Protein AF-A0A5N6BS41-F1 (afdb_monomer)

Sequence (63 aa):
MELVTHRLAAEFLTVPLSSVARCVADAWACGEHLGLDVTPEIVERVARERLLGMVNSAPPSRR

Structure (mmCIF, N/CA/C/O backbone):
data_AF-A0A5N6BS41-F1
#
_entry.id   AF-A0A5N6BS41-F1
#
loop_
_atom_site.group_PDB
_atom_site.id
_atom_site.type_symbol
_atom_site.label_atom_id
_atom_site.label_alt_id
_atom_site.label_comp_id
_atom_site.label_asym_id
_atom_site.label_entity_id
_atom_site.label_seq_id
_atom_site.pdbx_PDB_ins_code
_atom_site.Cartn_x
_atom_site.Cartn_y
_atom_site.Cartn_z
_atom_site.occupancy
_atom_site.B_iso_or_equiv
_atom_site.auth_seq_id
_atom_site.auth_comp_id
_atom_site.auth_asym_id
_atom_site.auth_atom_id
_atom_site.pdbx_PDB_model_num
ATOM 1 N N . MET A 1 1 ? -9.576 -0.300 0.882 1.00 87.94 1 MET A N 1
ATOM 2 C CA . MET A 1 1 ? -8.221 -0.530 0.321 1.00 87.94 1 MET A CA 1
ATOM 3 C C . MET A 1 1 ? -8.053 -0.078 -1.125 1.00 87.94 1 MET A C 1
ATOM 5 O O . MET A 1 1 ? -6.952 0.310 -1.499 1.00 87.94 1 MET A O 1
ATOM 9 N N . GLU A 1 2 ? -9.114 -0.073 -1.933 1.00 92.12 2 GLU A N 1
ATOM 10 C CA . GLU A 1 2 ? -9.057 0.312 -3.352 1.00 92.12 2 GLU A CA 1
ATOM 11 C C . GLU A 1 2 ? -8.570 1.755 -3.584 1.00 92.12 2 GLU A C 1
ATOM 13 O O . GLU A 1 2 ? -7.637 1.964 -4.352 1.00 92.12 2 GLU A O 1
ATOM 18 N N . LEU A 1 3 ? -9.081 2.740 -2.832 1.00 95.31 3 LEU A N 1
ATOM 19 C CA . LEU A 1 3 ? -8.619 4.137 -2.924 1.00 95.31 3 LEU A CA 1
ATOM 20 C C . LEU A 1 3 ? -7.123 4.303 -2.607 1.00 95.31 3 LEU A C 1
ATOM 22 O O . LEU A 1 3 ? -6.414 5.000 -3.329 1.00 95.31 3 LEU A O 1
ATOM 26 N N . VAL A 1 4 ? -6.632 3.639 -1.555 1.00 96.31 4 VAL A N 1
ATOM 27 C CA . VAL A 1 4 ? -5.202 3.636 -1.189 1.00 96.31 4 VAL A CA 1
ATOM 28 C C . VAL A 1 4 ? -4.368 3.020 -2.314 1.00 96.31 4 VAL A C 1
ATOM 30 O O . VAL A 1 4 ? -3.344 3.572 -2.706 1.00 96.31 4 VAL A O 1
ATOM 33 N N . THR A 1 5 ? -4.849 1.914 -2.886 1.00 97.88 5 THR A N 1
ATOM 34 C CA . THR A 1 5 ? -4.185 1.230 -4.002 1.00 97.88 5 THR A CA 1
ATOM 35 C C . THR A 1 5 ? -4.089 2.135 -5.227 1.00 97.88 5 THR A C 1
ATOM 37 O O . THR A 1 5 ? -3.011 2.257 -5.798 1.00 97.88 5 THR A O 1
ATOM 40 N N . HIS A 1 6 ? -5.171 2.824 -5.603 1.00 97.56 6 HIS A N 1
ATOM 41 C CA . HIS A 1 6 ? -5.163 3.753 -6.736 1.00 97.56 6 HIS A CA 1
ATOM 42 C C . HIS A 1 6 ? -4.227 4.944 -6.525 1.00 97.56 6 HIS A C 1
ATOM 44 O O . HIS A 1 6 ? -3.492 5.303 -7.443 1.00 97.56 6 HIS A O 1
ATOM 50 N N . ARG A 1 7 ? -4.218 5.539 -5.324 1.00 97.69 7 ARG A N 1
ATOM 51 C CA . ARG A 1 7 ? -3.320 6.660 -5.001 1.00 97.69 7 ARG A CA 1
ATOM 52 C C . ARG A 1 7 ? -1.855 6.250 -5.111 1.00 97.69 7 ARG A C 1
ATOM 54 O O . ARG A 1 7 ? -1.083 6.942 -5.764 1.00 97.69 7 ARG A O 1
ATOM 61 N N . LEU A 1 8 ? -1.492 5.106 -4.534 1.00 97.88 8 LEU A N 1
ATOM 62 C CA . LEU A 1 8 ? -0.125 4.591 -4.613 1.00 97.88 8 LEU A CA 1
ATOM 63 C C . LEU A 1 8 ? 0.241 4.157 -6.036 1.00 97.88 8 LEU A C 1
ATOM 65 O O . LEU A 1 8 ? 1.353 4.412 -6.479 1.00 97.88 8 LEU A O 1
ATOM 69 N N . ALA A 1 9 ? -0.682 3.562 -6.792 1.00 97.69 9 ALA A N 1
ATOM 70 C CA . ALA A 1 9 ? -0.425 3.190 -8.182 1.00 97.69 9 ALA A CA 1
ATOM 71 C C . ALA A 1 9 ? -0.169 4.412 -9.077 1.00 97.69 9 ALA A C 1
ATOM 73 O O . ALA A 1 9 ? 0.658 4.340 -9.981 1.00 97.69 9 ALA A O 1
ATOM 74 N N . ALA A 1 10 ? -0.841 5.537 -8.813 1.00 97.81 10 ALA A N 1
ATOM 75 C CA . ALA A 1 10 ? -0.598 6.794 -9.519 1.00 97.81 10 ALA A CA 1
ATOM 76 C C . ALA A 1 10 ? 0.768 7.422 -9.178 1.00 97.81 10 ALA A C 1
ATOM 78 O O . ALA A 1 10 ? 1.331 8.145 -9.995 1.00 97.81 10 ALA A O 1
ATOM 79 N N . GLU A 1 11 ? 1.305 7.148 -7.990 1.00 97.44 11 GLU A N 1
ATOM 80 C CA . GLU A 1 11 ? 2.604 7.652 -7.534 1.00 97.44 11 GLU A CA 1
ATOM 81 C C . GLU A 1 11 ? 3.774 6.768 -7.984 1.00 97.44 11 GLU A C 1
ATOM 83 O O . GLU A 1 11 ? 4.815 7.268 -8.408 1.00 97.44 11 GLU A O 1
ATOM 88 N N . PHE A 1 12 ? 3.593 5.449 -7.950 1.00 97.06 12 PHE A N 1
ATOM 89 C CA . PHE A 1 12 ? 4.614 4.456 -8.278 1.00 97.06 12 PHE A CA 1
ATOM 90 C C . PHE A 1 12 ? 4.387 3.863 -9.673 1.00 97.06 12 PHE A C 1
ATOM 92 O O . PHE A 1 12 ? 4.234 2.654 -9.829 1.00 97.06 12 PHE A O 1
ATOM 99 N N . LEU A 1 13 ? 4.395 4.711 -10.707 1.00 96.00 13 LEU A N 1
ATOM 100 C CA . LEU A 1 13 ? 4.070 4.326 -12.095 1.00 96.00 13 LEU A CA 1
ATOM 101 C C . LEU A 1 13 ? 4.977 3.232 -12.689 1.00 96.00 13 LEU A C 1
ATOM 103 O O . LEU A 1 13 ? 4.603 2.567 -13.652 1.00 96.00 13 LEU A O 1
ATOM 107 N N . THR A 1 14 ? 6.178 3.051 -12.141 1.00 94.06 14 THR A N 1
ATOM 108 C CA . THR A 1 14 ? 7.133 2.014 -12.564 1.00 94.06 14 THR A CA 1
ATOM 109 C C . THR A 1 14 ? 6.893 0.663 -11.887 1.00 94.06 14 THR A C 1
ATOM 111 O O . THR A 1 14 ? 7.499 -0.333 -12.283 1.00 94.06 14 THR A O 1
ATOM 114 N N . VAL A 1 15 ? 6.013 0.607 -10.882 1.00 95.19 15 VAL A N 1
ATOM 115 C CA . VAL A 1 15 ? 5.660 -0.613 -10.156 1.00 95.19 15 VAL A CA 1
ATOM 116 C C . VAL A 1 15 ? 4.342 -1.166 -10.713 1.00 95.19 15 VAL A C 1
ATOM 118 O O . VAL A 1 15 ? 3.361 -0.430 -10.812 1.00 95.19 15 VAL A O 1
ATOM 121 N N . PRO A 1 16 ? 4.260 -2.467 -11.055 1.00 95.75 16 PRO A N 1
ATOM 122 C CA . PRO A 1 16 ? 3.012 -3.066 -11.520 1.00 95.75 16 PRO A CA 1
ATOM 123 C C . PRO A 1 16 ? 1.870 -2.890 -10.510 1.00 95.75 16 PRO A C 1
ATOM 125 O O . PRO A 1 16 ? 2.059 -3.106 -9.311 1.00 95.75 16 PRO A O 1
ATOM 128 N N . LEU A 1 17 ? 0.658 -2.591 -10.995 1.00 96.44 17 LEU A N 1
ATOM 129 C CA . LEU A 1 17 ? -0.532 -2.403 -10.150 1.00 96.44 17 LEU A CA 1
ATOM 130 C C . LEU A 1 17 ? -0.792 -3.595 -9.215 1.00 96.44 17 LEU A C 1
ATOM 132 O O . LEU A 1 17 ? -1.163 -3.407 -8.060 1.00 96.44 17 LEU A O 1
ATOM 136 N N . SER A 1 18 ? -0.562 -4.822 -9.687 1.00 96.69 18 SER A N 1
ATOM 137 C CA . SER A 1 18 ? -0.694 -6.035 -8.873 1.00 96.69 18 SER A CA 1
ATOM 138 C C . SER A 1 18 ? 0.284 -6.065 -7.694 1.00 96.69 18 SER A C 1
ATOM 140 O O . SER A 1 18 ? -0.090 -6.490 -6.601 1.00 96.69 18 SER A O 1
ATOM 142 N N . SER A 1 19 ? 1.510 -5.571 -7.881 1.00 96.69 19 SER A N 1
ATOM 143 C CA . SER A 1 19 ? 2.508 -5.440 -6.814 1.00 96.69 19 SER A CA 1
ATOM 144 C C . SER A 1 19 ? 2.121 -4.355 -5.810 1.00 96.69 19 SER A C 1
ATOM 146 O O . SER A 1 19 ? 2.278 -4.564 -4.609 1.00 96.69 1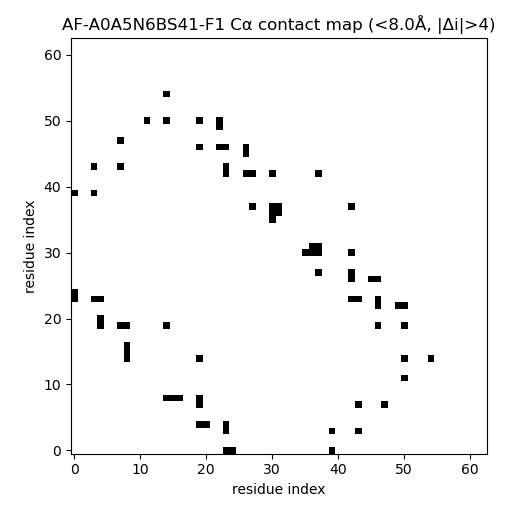9 SER A O 1
ATOM 148 N N . VAL A 1 20 ? 1.557 -3.233 -6.274 1.00 98.00 20 VAL A N 1
ATOM 149 C CA . VAL A 1 20 ? 1.013 -2.184 -5.392 1.00 98.00 20 VAL A CA 1
ATOM 150 C C . VAL A 1 20 ? -0.147 -2.732 -4.557 1.00 98.00 20 VAL A C 1
ATOM 152 O O . VAL A 1 20 ? -0.126 -2.617 -3.334 1.00 98.00 20 VAL A O 1
ATOM 155 N N . ALA A 1 21 ? -1.120 -3.394 -5.191 1.00 97.81 21 ALA A N 1
ATOM 156 C CA . ALA A 1 21 ? -2.268 -3.994 -4.509 1.00 97.81 21 ALA A CA 1
ATOM 157 C C . ALA A 1 21 ? -1.836 -5.030 -3.462 1.00 97.81 21 ALA A C 1
ATOM 159 O O . ALA A 1 21 ? -2.333 -5.021 -2.335 1.00 97.81 21 ALA A O 1
ATOM 160 N N . ARG A 1 22 ? -0.858 -5.880 -3.803 1.00 97.56 22 ARG A N 1
ATOM 161 C CA . ARG A 1 22 ? -0.272 -6.837 -2.860 1.00 97.56 22 ARG A CA 1
ATOM 162 C C . ARG A 1 22 ? 0.419 -6.141 -1.692 1.00 97.56 22 ARG A C 1
ATOM 164 O O . ARG A 1 22 ? 0.191 -6.523 -0.555 1.00 97.56 22 ARG A O 1
ATOM 171 N N . CYS A 1 23 ? 1.211 -5.101 -1.946 1.00 97.81 23 CYS A N 1
ATOM 172 C CA . CYS A 1 23 ? 1.899 -4.363 -0.886 1.00 97.81 23 CYS A CA 1
ATOM 173 C C . CYS A 1 23 ? 0.914 -3.734 0.114 1.00 97.81 23 CYS A C 1
ATOM 175 O O . CYS A 1 23 ? 1.135 -3.788 1.324 1.00 97.81 23 CYS A O 1
ATOM 177 N N . VAL A 1 24 ? -0.197 -3.191 -0.393 1.00 98.19 24 VAL A N 1
ATOM 178 C CA . VAL A 1 24 ? -1.291 -2.635 0.412 1.00 98.19 24 VAL A CA 1
ATOM 179 C C . VAL A 1 24 ? -1.988 -3.721 1.241 1.00 98.19 24 VAL A C 1
ATOM 181 O O . VAL A 1 24 ? -2.215 -3.520 2.433 1.00 98.19 24 VAL A O 1
ATOM 184 N N . ALA A 1 25 ? -2.290 -4.877 0.643 1.00 98.00 25 ALA A N 1
ATOM 185 C CA . ALA A 1 25 ? -2.889 -6.010 1.352 1.00 98.00 25 ALA A CA 1
ATOM 186 C C . ALA A 1 25 ? -1.952 -6.574 2.435 1.00 98.00 25 ALA A C 1
ATOM 188 O O . ALA A 1 25 ? -2.376 -6.789 3.568 1.00 98.00 25 ALA A O 1
ATOM 189 N N . ASP A 1 26 ? -0.665 -6.732 2.119 1.00 97.88 26 ASP A N 1
ATOM 190 C CA . ASP A 1 26 ? 0.351 -7.214 3.056 1.00 97.88 26 ASP A CA 1
ATOM 191 C C . ASP A 1 26 ? 0.548 -6.223 4.215 1.00 97.88 26 ASP A C 1
ATOM 193 O O . ASP A 1 26 ? 0.767 -6.625 5.353 1.00 97.88 26 ASP A O 1
ATOM 197 N N . ALA A 1 27 ? 0.485 -4.912 3.960 1.00 97.31 27 ALA A N 1
ATOM 198 C CA . ALA A 1 27 ? 0.574 -3.896 5.008 1.00 97.31 27 ALA A CA 1
ATOM 199 C C . ALA A 1 27 ? -0.633 -3.935 5.960 1.00 97.31 27 ALA A C 1
ATOM 201 O O . ALA A 1 27 ? -0.440 -3.829 7.171 1.00 97.31 27 ALA A O 1
ATOM 202 N N . TRP A 1 28 ? -1.841 -4.157 5.432 1.00 97.44 28 TRP A N 1
ATOM 203 C CA . TRP A 1 28 ? -3.041 -4.367 6.246 1.00 97.44 28 TRP A CA 1
ATOM 204 C C . TRP A 1 28 ? -2.917 -5.627 7.115 1.00 97.44 28 TRP A C 1
ATOM 206 O O . TRP A 1 28 ? -2.994 -5.541 8.339 1.00 97.44 28 TRP A O 1
ATOM 216 N N . ALA A 1 29 ? -2.622 -6.774 6.495 1.00 97.38 29 ALA A N 1
ATOM 217 C CA . ALA A 1 29 ? -2.508 -8.057 7.189 1.00 97.38 29 ALA A CA 1
ATOM 218 C C . ALA A 1 29 ? -1.400 -8.056 8.257 1.00 97.38 29 ALA A C 1
ATOM 220 O O . ALA A 1 29 ? -1.579 -8.610 9.341 1.00 97.38 29 ALA A O 1
ATOM 221 N N . CYS A 1 30 ? -0.259 -7.403 7.992 1.00 96.88 30 CYS A N 1
ATOM 222 C CA . CYS A 1 30 ? 0.784 -7.222 9.002 1.00 96.88 30 CYS A CA 1
ATOM 223 C C . CYS A 1 30 ? 0.280 -6.426 10.210 1.00 96.88 30 CYS A C 1
ATOM 225 O O . CYS A 1 30 ? 0.599 -6.785 11.339 1.00 96.88 30 CYS A O 1
ATOM 227 N N . GLY A 1 31 ? -0.473 -5.346 9.990 1.00 95.88 31 GLY A N 1
ATOM 228 C CA . GLY A 1 31 ? -1.003 -4.532 11.081 1.00 95.88 31 GLY A CA 1
ATOM 229 C C . GLY A 1 31 ? -1.992 -5.306 11.955 1.00 95.88 31 GLY A C 1
ATOM 230 O O . GLY A 1 31 ? -1.859 -5.288 13.178 1.00 95.88 31 GLY A O 1
ATOM 231 N N . GLU A 1 32 ? -2.909 -6.053 11.333 1.00 96.56 32 GLU A N 1
ATOM 232 C CA . GLU A 1 32 ? -3.865 -6.910 12.046 1.00 96.56 32 GLU A CA 1
ATOM 233 C C . GLU A 1 32 ? -3.145 -7.993 12.851 1.00 96.56 32 GLU A C 1
ATOM 235 O O . GLU A 1 32 ? -3.453 -8.216 14.020 1.00 96.56 32 GLU A O 1
ATOM 240 N N . HIS A 1 33 ? -2.133 -8.631 12.255 1.00 96.75 33 HIS A N 1
ATOM 241 C CA . HIS A 1 33 ? -1.334 -9.653 12.927 1.00 96.75 33 HIS A CA 1
ATOM 242 C C . HIS A 1 33 ? -0.587 -9.115 14.156 1.00 96.75 33 HIS A C 1
ATOM 244 O O . HIS A 1 33 ? -0.407 -9.833 15.137 1.00 96.75 33 HIS A O 1
ATOM 250 N N . LEU A 1 34 ? -0.171 -7.847 14.119 1.00 95.62 34 LEU A N 1
ATOM 251 C CA . LEU A 1 34 ? 0.488 -7.169 15.236 1.00 95.62 34 LEU A CA 1
ATOM 252 C C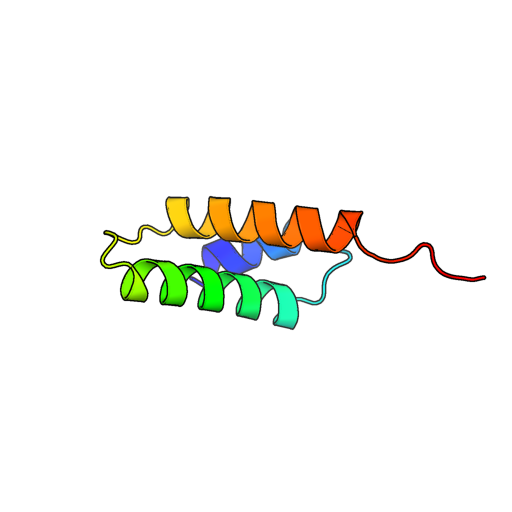 . LEU A 1 34 ? -0.499 -6.646 16.296 1.00 95.62 34 LEU A C 1
ATOM 254 O O . LEU A 1 34 ? -0.058 -6.094 17.303 1.00 95.62 34 LEU A O 1
ATOM 258 N N . GLY A 1 35 ? -1.811 -6.807 16.090 1.00 96.19 35 GLY A N 1
ATOM 259 C CA . GLY A 1 35 ? -2.846 -6.305 16.995 1.00 96.19 35 GLY A CA 1
ATOM 260 C C . GLY A 1 35 ? -2.977 -4.780 16.990 1.00 96.19 35 GLY A C 1
ATOM 261 O O . GLY A 1 35 ? -3.431 -4.203 17.977 1.00 96.19 35 GLY A O 1
ATOM 262 N N . LEU A 1 36 ? -2.544 -4.119 15.911 1.00 94.38 36 LEU A N 1
ATOM 263 C CA . LEU A 1 36 ? -2.692 -2.676 15.750 1.00 94.38 36 LEU A CA 1
ATOM 264 C C . LEU A 1 36 ? -4.119 -2.333 15.319 1.00 94.38 36 LEU A C 1
ATOM 266 O O 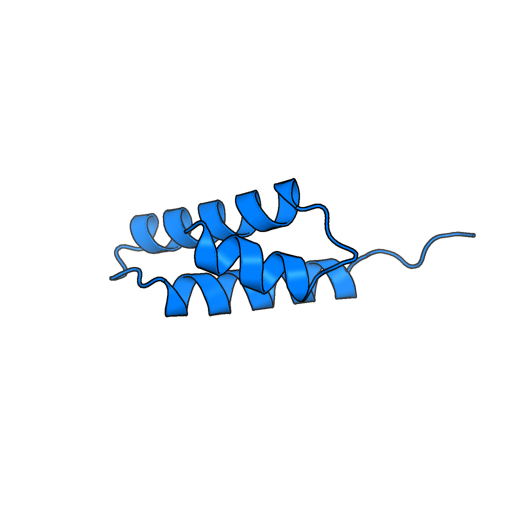. LEU A 1 36 ? -4.746 -3.083 14.574 1.00 94.38 36 LEU A O 1
ATOM 270 N N . ASP A 1 37 ? -4.597 -1.158 15.724 1.00 95.12 37 ASP A N 1
ATOM 271 C CA . ASP A 1 37 ? -5.791 -0.567 15.122 1.00 95.12 37 ASP A CA 1
ATOM 272 C C . ASP A 1 37 ? -5.426 -0.040 13.727 1.00 95.12 37 ASP A C 1
ATOM 274 O O . ASP A 1 37 ? -4.862 1.047 13.563 1.00 95.12 37 ASP A O 1
ATOM 278 N N . VAL A 1 38 ? -5.613 -0.891 12.718 1.00 95.12 38 VAL A N 1
ATOM 279 C CA . VAL A 1 38 ? -5.164 -0.618 11.355 1.00 95.12 38 VAL A CA 1
ATOM 280 C C . VAL A 1 38 ? -6.117 0.353 10.678 1.00 95.12 38 VAL A C 1
ATOM 282 O O . VAL A 1 38 ? -7.248 0.011 10.340 1.00 95.12 38 VAL A O 1
ATOM 285 N N . THR A 1 39 ? -5.620 1.553 10.390 1.00 96.19 39 THR A N 1
ATOM 286 C CA . THR A 1 39 ? -6.350 2.537 9.589 1.00 96.19 39 THR A CA 1
ATOM 287 C C . THR A 1 39 ? -5.824 2.588 8.150 1.00 96.19 39 THR A C 1
ATOM 289 O O . THR A 1 39 ? -4.657 2.258 7.892 1.00 96.19 39 THR A O 1
ATOM 292 N N . PRO A 1 40 ? -6.640 3.041 7.179 1.00 95.44 40 PRO A N 1
ATOM 293 C CA . PRO A 1 40 ? -6.186 3.252 5.806 1.00 95.44 40 PRO A CA 1
ATOM 294 C C . PRO A 1 40 ? -4.955 4.162 5.697 1.00 95.44 40 PRO A C 1
ATOM 296 O O . PRO A 1 40 ? -4.097 3.918 4.853 1.00 95.44 40 PRO A O 1
ATOM 299 N N . GLU A 1 41 ? -4.832 5.175 6.558 1.00 95.81 41 GLU A N 1
ATOM 300 C CA . GLU A 1 41 ? -3.698 6.105 6.585 1.00 95.81 41 GLU A CA 1
ATOM 301 C C . GLU A 1 41 ? -2.402 5.418 7.025 1.00 95.81 41 GLU A C 1
ATOM 303 O O . GLU A 1 41 ? -1.338 5.682 6.458 1.00 95.81 41 GLU A O 1
ATOM 308 N N . ILE A 1 42 ? -2.480 4.524 8.019 1.00 95.69 42 ILE A N 1
ATOM 309 C CA . ILE A 1 42 ? -1.334 3.720 8.461 1.00 95.69 42 ILE A CA 1
ATOM 310 C C . ILE A 1 42 ? -0.897 2.797 7.327 1.00 95.69 42 ILE A C 1
ATOM 312 O O . ILE A 1 42 ? 0.289 2.754 6.991 1.00 95.69 42 ILE A O 1
ATOM 316 N N . VAL A 1 43 ? -1.846 2.108 6.690 1.00 97.62 43 VAL A N 1
ATOM 317 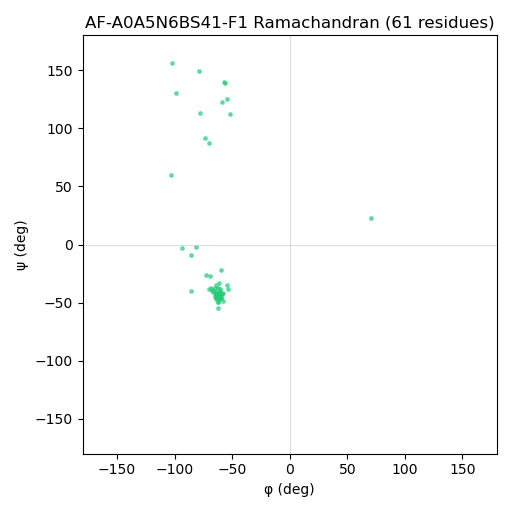C CA . VAL A 1 43 ? -1.530 1.212 5.574 1.00 97.62 43 VAL A CA 1
ATOM 318 C C . VAL A 1 43 ? -0.936 1.964 4.393 1.00 97.62 43 VAL A C 1
ATOM 320 O O . VAL A 1 43 ? 0.049 1.500 3.823 1.00 97.62 43 VAL A O 1
ATOM 323 N N . GLU A 1 44 ? -1.472 3.135 4.050 1.00 97.81 44 GLU A N 1
ATOM 324 C CA . GLU A 1 44 ? -0.932 3.957 2.969 1.00 97.81 44 GLU A CA 1
ATOM 325 C C . GLU A 1 44 ? 0.527 4.349 3.239 1.00 97.81 44 GLU A C 1
ATOM 327 O O . GLU A 1 44 ? 1.369 4.199 2.354 1.00 97.81 44 GLU A O 1
ATOM 332 N N . ARG A 1 45 ? 0.854 4.796 4.460 1.00 97.44 45 ARG A N 1
ATOM 333 C CA . ARG A 1 45 ? 2.237 5.140 4.839 1.00 97.44 45 ARG A CA 1
ATOM 334 C C . ARG A 1 45 ? 3.164 3.932 4.772 1.00 97.44 45 AR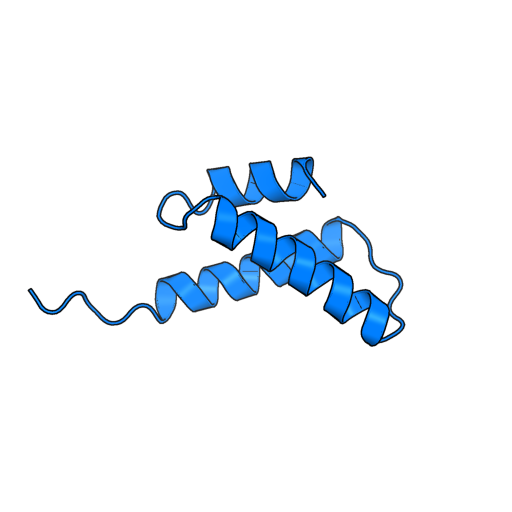G A C 1
ATOM 336 O O . ARG A 1 45 ? 4.218 4.007 4.153 1.00 97.44 45 ARG A O 1
ATOM 343 N N . VAL A 1 46 ? 2.768 2.810 5.368 1.00 97.50 46 VAL A N 1
ATOM 344 C CA . VAL A 1 46 ? 3.590 1.591 5.393 1.00 97.50 46 VAL A CA 1
ATOM 345 C C . VAL A 1 46 ? 3.824 1.050 3.980 1.00 97.50 46 VAL A C 1
ATOM 347 O O . VAL A 1 46 ? 4.952 0.696 3.634 1.00 97.50 46 VAL A O 1
ATOM 350 N N . ALA A 1 47 ? 2.783 0.994 3.147 1.00 97.81 47 ALA A N 1
ATOM 351 C CA . ALA A 1 47 ? 2.898 0.532 1.768 1.00 97.81 47 ALA A CA 1
ATOM 352 C C . ALA A 1 47 ? 3.787 1.464 0.930 1.00 97.81 47 ALA A C 1
ATOM 354 O O . ALA A 1 47 ? 4.635 0.982 0.184 1.00 97.81 47 ALA A O 1
ATOM 355 N N . ARG A 1 48 ? 3.661 2.786 1.099 1.00 98.25 48 ARG A N 1
ATOM 356 C CA . ARG A 1 48 ? 4.515 3.785 0.438 1.00 98.25 48 ARG A CA 1
ATOM 357 C C . ARG A 1 48 ? 5.994 3.588 0.758 1.00 98.25 48 ARG A C 1
ATOM 359 O O . ARG A 1 48 ? 6.798 3.522 -0.165 1.00 98.25 48 ARG A O 1
ATOM 366 N N . GLU A 1 49 ? 6.348 3.425 2.032 1.00 98.06 49 GLU A N 1
ATOM 367 C CA . GLU A 1 49 ? 7.741 3.187 2.442 1.00 98.06 49 GLU A CA 1
ATOM 368 C C . GLU A 1 49 ? 8.302 1.888 1.845 1.00 98.06 49 GLU A C 1
ATOM 370 O O . GLU A 1 49 ? 9.426 1.848 1.343 1.00 98.06 49 GLU A O 1
ATOM 375 N N . ARG A 1 50 ? 7.497 0.818 1.827 1.00 96.56 50 ARG A N 1
ATOM 376 C CA . ARG A 1 50 ? 7.884 -0.462 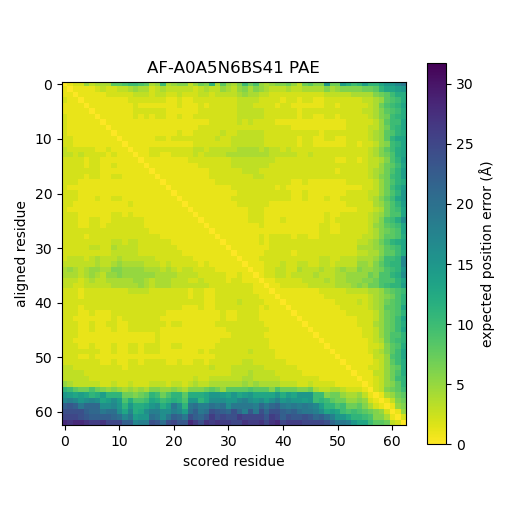1.211 1.00 96.56 50 ARG A CA 1
ATOM 377 C C . ARG A 1 50 ? 8.099 -0.333 -0.300 1.00 96.56 50 ARG A C 1
ATOM 379 O O . ARG A 1 50 ? 9.077 -0.867 -0.823 1.00 96.56 50 ARG A O 1
ATOM 386 N N . LEU A 1 51 ? 7.209 0.371 -0.999 1.00 97.06 51 LEU A N 1
ATOM 387 C CA . LEU A 1 51 ? 7.318 0.623 -2.439 1.00 97.06 51 LEU A CA 1
ATOM 388 C C . LEU A 1 51 ? 8.535 1.495 -2.766 1.00 97.06 51 LEU A C 1
ATOM 390 O O . LEU A 1 51 ? 9.271 1.187 -3.701 1.00 97.06 51 LEU A O 1
ATOM 394 N N . LEU A 1 52 ? 8.804 2.526 -1.962 1.00 96.62 52 LEU A N 1
ATOM 395 C CA . LEU A 1 52 ? 9.999 3.357 -2.094 1.00 96.62 52 LEU A CA 1
ATOM 396 C C . LEU A 1 52 ? 11.275 2.523 -1.927 1.00 96.62 52 LEU A C 1
ATOM 398 O O . LEU A 1 52 ? 12.188 2.613 -2.748 1.00 96.62 52 LEU A O 1
ATOM 402 N N . GLY A 1 53 ? 11.315 1.657 -0.911 1.00 94.88 53 GLY A N 1
ATOM 403 C CA . GLY A 1 53 ? 12.406 0.704 -0.718 1.00 94.88 53 GLY A CA 1
ATOM 404 C C . GLY A 1 53 ? 12.598 -0.218 -1.924 1.00 94.88 53 GLY A C 1
ATOM 405 O O . GLY A 1 53 ? 13.729 -0.428 -2.353 1.00 94.88 53 GLY A O 1
ATOM 406 N N . MET A 1 54 ? 11.512 -0.717 -2.521 1.00 92.44 54 MET A N 1
ATOM 407 C CA . MET A 1 54 ? 11.562 -1.563 -3.717 1.00 92.44 54 MET A CA 1
ATOM 408 C C . MET A 1 54 ? 12.153 -0.831 -4.928 1.00 92.44 54 MET A C 1
ATOM 410 O O . MET A 1 54 ? 13.025 -1.382 -5.596 1.00 92.44 54 MET A O 1
ATOM 414 N N . VAL A 1 55 ? 11.715 0.405 -5.192 1.00 92.62 55 VAL A N 1
ATOM 415 C CA . VAL A 1 55 ? 12.231 1.223 -6.304 1.00 92.62 55 VAL A CA 1
ATOM 416 C C . VAL A 1 55 ? 13.715 1.534 -6.112 1.00 92.62 55 VAL A C 1
ATOM 418 O O . VAL A 1 55 ? 14.497 1.378 -7.045 1.00 92.62 55 VAL A O 1
ATOM 421 N N . ASN A 1 56 ? 14.118 1.910 -4.898 1.00 91.38 56 ASN A N 1
ATOM 422 C CA . ASN A 1 56 ? 15.509 2.252 -4.592 1.00 91.38 56 ASN A CA 1
ATOM 423 C C . ASN A 1 56 ? 16.442 1.033 -4.552 1.00 91.38 56 ASN A C 1
ATOM 425 O O . ASN A 1 56 ? 17.642 1.172 -4.773 1.00 91.38 56 ASN A O 1
ATOM 429 N N . SER A 1 57 ? 15.905 -0.154 -4.261 1.00 87.25 57 SER A N 1
ATOM 430 C CA . SER A 1 57 ? 16.679 -1.401 -4.181 1.00 87.25 57 SER A CA 1
ATOM 431 C C . SER A 1 57 ? 16.685 -2.187 -5.490 1.00 87.25 57 SER A C 1
ATOM 433 O O . SER A 1 57 ? 17.323 -3.239 -5.560 1.00 87.25 57 SER A O 1
ATOM 435 N N . ALA A 1 58 ? 15.970 -1.720 -6.519 1.00 76.88 58 ALA A N 1
ATOM 436 C CA . ALA A 1 58 ? 16.015 -2.342 -7.830 1.00 76.88 58 ALA A CA 1
ATOM 437 C C . ALA A 1 58 ? 17.473 -2.322 -8.319 1.00 76.88 58 ALA A C 1
ATOM 439 O O . ALA A 1 58 ? 18.080 -1.247 -8.374 1.00 76.88 58 ALA A O 1
ATOM 440 N N . PRO A 1 59 ? 18.076 -3.483 -8.642 1.00 68.56 59 PRO A N 1
ATOM 441 C CA . PRO A 1 59 ? 19.441 -3.497 -9.135 1.00 68.56 59 PRO A CA 1
ATOM 442 C C . PRO A 1 59 ? 19.519 -2.609 -10.383 1.00 68.56 59 PRO A C 1
ATOM 444 O O . PRO A 1 59 ? 18.588 -2.645 -11.199 1.00 68.56 59 PRO A O 1
ATOM 447 N N . PRO A 1 60 ? 20.596 -1.817 -10.560 1.00 63.53 60 PRO A N 1
ATOM 448 C CA . PRO A 1 60 ? 20.761 -1.037 -11.776 1.00 63.53 60 PRO A CA 1
ATOM 449 C C . PRO A 1 60 ? 20.654 -2.009 -12.944 1.00 63.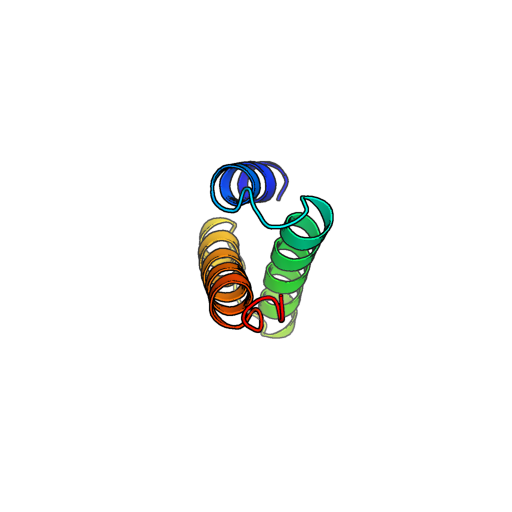53 60 PRO A C 1
ATOM 451 O O . PRO A 1 60 ? 21.333 -3.041 -12.949 1.00 63.53 60 PRO A O 1
ATOM 454 N N . SER A 1 61 ? 19.748 -1.726 -13.886 1.00 64.69 61 SER A N 1
ATOM 455 C CA . SER A 1 61 ? 19.546 -2.588 -15.046 1.00 64.69 61 SER A CA 1
ATOM 456 C C . SER A 1 61 ?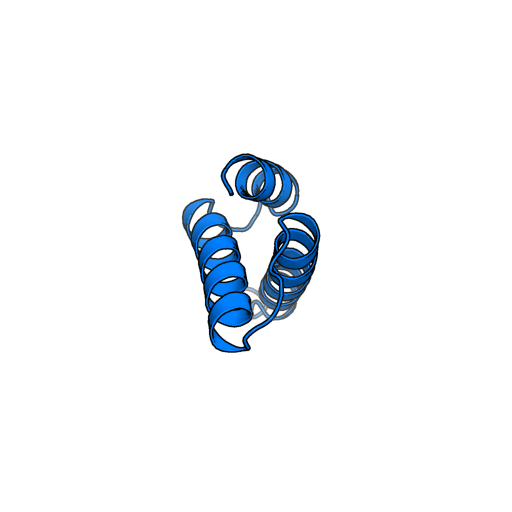 20.912 -2.819 -15.681 1.00 64.69 61 SER A C 1
ATOM 458 O O . SER A 1 61 ? 21.533 -1.865 -16.155 1.00 64.69 61 SER A O 1
ATOM 460 N N . ARG A 1 62 ? 21.413 -4.055 -15.626 1.00 56.69 62 ARG A N 1
ATOM 461 C CA . ARG A 1 62 ? 22.680 -4.429 -16.249 1.00 56.69 62 ARG A CA 1
ATOM 462 C C . ARG A 1 62 ? 22.432 -4.393 -17.757 1.00 56.69 62 ARG A C 1
ATOM 464 O O . ARG A 1 62 ? 21.958 -5.376 -18.320 1.00 56.69 62 ARG A O 1
ATOM 471 N N . ARG A 1 63 ? 22.613 -3.217 -18.354 1.00 49.91 63 ARG A N 1
ATOM 472 C CA . ARG A 1 63 ? 22.545 -2.990 -19.794 1.00 49.91 63 ARG A CA 1
ATOM 473 C C . ARG A 1 63 ? 23.944 -3.055 -20.378 1.00 49.91 63 ARG A C 1
ATOM 475 O O . ARG A 1 63 ? 24.878 -2.604 -19.680 1.00 49.91 63 ARG A O 1
#

pLDDT: mean 93.02, std 10.2, range [49.91, 98.25]

Nearest PDB structures (foldseek):
  7w3k-assembly1_B  TM=5.001E-01  e=8.526E+00  Homo sapiens

Solvent-accessible surface area (backbone atoms only — not comparable to full-atom values): 3680 Å² to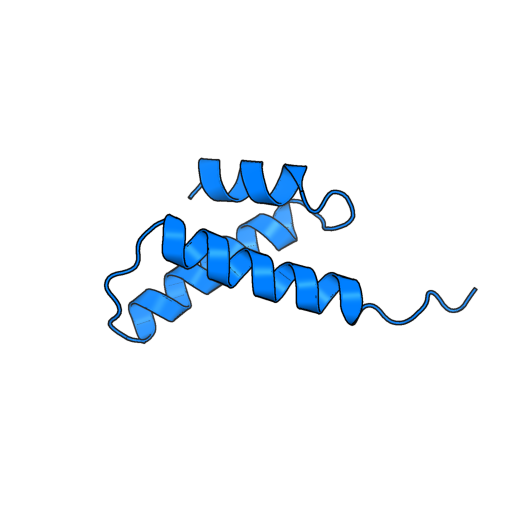tal; per-residue (Å²): 111,66,69,56,35,53,56,50,37,72,70,41,72,90,52,57,60,70,58,45,46,47,40,41,51,50,35,45,53,52,30,55,75,71,70,45,91,72,44,73,68,57,25,45,53,53,25,48,55,52,51,51,51,49,66,74,63,51,73,78,79,90,119

Radius of gyration: 12.4 Å; Cα contacts (8 Å, |Δi|>4): 40; chains: 1; bounding box: 32×17×37 Å

Secondary structure (DSSP, 8-state):
-HHHHHHHHHH-TTS-HHHHHHHHHHHHHHHHHTT----HHHHHHHHHHHHHHHHHHSPP---

Foldseek 3Di:
DVVLLVVVCVVLVVDDSVLSVVLLVVLQVVCVVVVHPDDSVSSSVSSNVVSVVVVVPPPDPPD

Mean predicted aligned error: 3.83 Å

Organism: NCBI:txid1712871